Protein AF-A0A173L2D8-F1 (afdb_monomer_lite)

pLDDT: mean 78.81, std 15.19, range [33.94, 93.06]

Structure (mmCIF, N/CA/C/O backbone):
data_AF-A0A173L2D8-F1
#
_entry.id   AF-A0A173L2D8-F1
#
loop_
_atom_site.group_PDB
_atom_site.id
_atom_site.type_symbol
_atom_site.label_atom_id
_atom_site.label_alt_id
_atom_site.label_comp_id
_atom_site.label_asym_id
_atom_site.label_entity_id
_atom_site.label_seq_id
_atom_site.pdbx_PDB_ins_code
_atom_site.Cartn_x
_atom_site.Cartn_y
_atom_site.Cartn_z
_atom_site.occupancy
_atom_site.B_iso_or_equiv
_atom_site.auth_seq_id
_atom_site.auth_comp_id
_atom_site.auth_asym_id
_atom_site.auth_atom_id
_atom_site.pdbx_PDB_model_num
ATOM 1 N N . MET A 1 1 ? 21.692 -17.581 -14.992 1.00 42.75 1 MET A N 1
ATOM 2 C CA . MET A 1 1 ? 20.436 -17.012 -14.462 1.00 42.75 1 MET A CA 1
ATOM 3 C C . MET A 1 1 ? 20.805 -15.712 -13.768 1.00 42.75 1 MET A C 1
ATOM 5 O O . MET A 1 1 ? 21.627 -15.760 -12.863 1.00 42.75 1 MET A O 1
ATOM 9 N N . GLN A 1 2 ? 20.341 -14.570 -14.277 1.00 50.81 2 GLN A N 1
ATOM 10 C CA . GLN A 1 2 ? 20.675 -13.243 -13.743 1.00 50.81 2 GLN A CA 1
ATOM 11 C C . GLN A 1 2 ? 20.019 -13.038 -12.375 1.00 50.81 2 GLN A C 1
ATOM 13 O O . GLN A 1 2 ? 18.835 -13.318 -12.206 1.00 50.81 2 GLN A O 1
ATOM 18 N N . VAL A 1 3 ? 20.805 -12.557 -11.413 1.00 58.78 3 VAL A N 1
ATOM 19 C CA . VAL A 1 3 ? 20.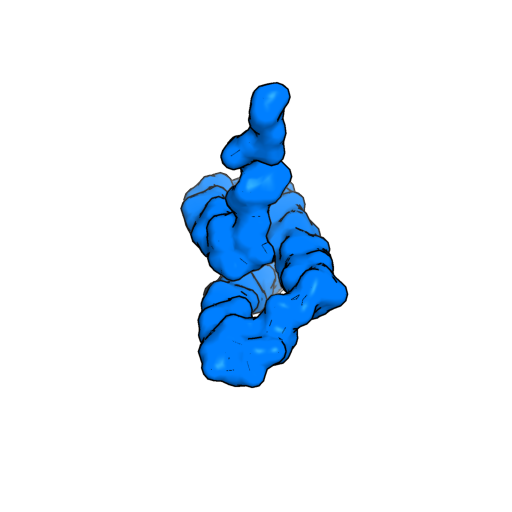387 -12.314 -10.024 1.00 58.78 3 VAL A CA 1
ATOM 20 C C . VAL A 1 3 ? 19.253 -11.280 -9.947 1.00 58.78 3 VAL A C 1
ATOM 22 O O . VAL A 1 3 ? 18.355 -11.446 -9.130 1.00 58.78 3 VAL A O 1
ATOM 25 N N . GLU A 1 4 ? 19.229 -10.289 -10.847 1.00 59.41 4 GLU A N 1
ATOM 26 C CA . GLU A 1 4 ? 18.151 -9.286 -10.951 1.00 59.41 4 GLU A CA 1
ATOM 27 C C . GLU A 1 4 ? 16.767 -9.925 -11.129 1.00 59.41 4 GLU A C 1
ATOM 29 O O . GLU A 1 4 ? 15.850 -9.623 -10.373 1.00 59.41 4 GLU A O 1
ATOM 34 N N . SER A 1 5 ? 16.640 -10.917 -12.016 1.00 63.28 5 SER A N 1
ATOM 35 C CA . SER A 1 5 ? 15.361 -11.601 -12.247 1.00 63.28 5 SER A CA 1
ATOM 36 C C . SER A 1 5 ? 14.859 -12.370 -11.016 1.00 63.28 5 SER A C 1
ATOM 38 O O . SER A 1 5 ? 13.653 -12.473 -10.806 1.00 63.28 5 SER A O 1
ATOM 40 N N . GLN A 1 6 ? 15.750 -12.905 -10.170 1.00 66.75 6 GLN A N 1
ATOM 41 C CA . GLN A 1 6 ? 15.326 -13.546 -8.917 1.00 66.75 6 GLN A CA 1
ATOM 42 C C . GLN A 1 6 ? 14.875 -12.524 -7.873 1.00 66.75 6 GLN A C 1
ATOM 44 O O . GLN A 1 6 ? 13.870 -12.755 -7.201 1.00 66.75 6 GLN A O 1
ATOM 49 N N . THR A 1 7 ? 15.590 -11.404 -7.751 1.00 70.44 7 THR A N 1
ATOM 50 C CA . THR A 1 7 ? 15.226 -10.309 -6.843 1.00 70.44 7 THR A CA 1
ATOM 51 C C . THR A 1 7 ? 13.843 -9.750 -7.181 1.00 70.44 7 THR A C 1
ATOM 53 O O . THR A 1 7 ? 13.029 -9.564 -6.277 1.00 70.44 7 THR A O 1
ATOM 56 N N . ASP A 1 8 ? 13.528 -9.602 -8.469 1.00 76.19 8 ASP A N 1
ATOM 57 C CA . ASP A 1 8 ? 12.221 -9.125 -8.936 1.00 76.19 8 ASP A CA 1
ATOM 58 C C . ASP A 1 8 ? 11.083 -10.097 -8.594 1.00 76.19 8 ASP A C 1
ATOM 60 O O . ASP A 1 8 ? 10.029 -9.689 -8.101 1.00 76.19 8 ASP A O 1
ATOM 64 N N . HIS A 1 9 ? 11.296 -11.406 -8.773 1.00 77.38 9 HIS A N 1
ATOM 65 C CA . HIS A 1 9 ? 10.307 -12.416 -8.377 1.00 77.38 9 HIS A CA 1
ATOM 66 C C . HIS A 1 9 ? 10.050 -12.423 -6.867 1.00 77.38 9 HIS A C 1
ATOM 68 O O . HIS A 1 9 ? 8.903 -12.561 -6.436 1.00 77.38 9 HIS A O 1
ATOM 74 N N . ILE A 1 10 ? 11.096 -12.259 -6.053 1.00 77.56 10 ILE A N 1
ATOM 75 C CA . ILE A 1 10 ? 10.962 -12.190 -4.592 1.00 77.56 10 ILE A CA 1
ATOM 76 C C . ILE A 1 10 ? 10.194 -10.925 -4.187 1.00 77.56 10 ILE A C 1
ATOM 78 O O . ILE A 1 10 ? 9.302 -11.005 -3.341 1.00 77.56 10 ILE A O 1
ATOM 82 N N . ALA A 1 11 ? 10.485 -9.785 -4.816 1.00 77.69 11 ALA A N 1
ATOM 83 C CA . ALA A 1 11 ? 9.771 -8.529 -4.604 1.00 77.69 11 ALA A CA 1
ATOM 84 C C . ALA A 1 11 ? 8.271 -8.651 -4.932 1.00 77.69 11 ALA A C 1
ATOM 86 O O . ALA A 1 11 ? 7.426 -8.280 -4.114 1.00 77.69 11 ALA A O 1
ATOM 87 N N . MET A 1 12 ? 7.924 -9.253 -6.073 1.00 78.69 12 MET A N 1
ATOM 88 C CA . MET A 1 12 ? 6.527 -9.493 -6.460 1.00 78.69 12 MET A CA 1
ATOM 89 C C . MET A 1 12 ? 5.798 -10.439 -5.496 1.00 78.69 12 MET A C 1
ATOM 91 O O . MET A 1 12 ? 4.661 -10.173 -5.096 1.00 78.69 12 MET A O 1
ATOM 95 N N . LEU A 1 13 ? 6.447 -11.532 -5.081 1.00 80.06 13 LEU A N 1
ATOM 96 C CA . LEU A 1 13 ? 5.887 -12.453 -4.088 1.00 80.06 13 LEU A CA 1
ATOM 97 C C . LEU A 1 13 ? 5.652 -11.753 -2.745 1.00 80.06 13 LEU A C 1
ATOM 99 O O . LEU A 1 13 ? 4.590 -11.925 -2.143 1.00 80.06 13 LEU A O 1
ATOM 103 N N . ALA A 1 14 ? 6.599 -10.924 -2.299 1.00 80.44 14 ALA A N 1
ATOM 104 C CA . ALA A 1 14 ? 6.460 -10.139 -1.079 1.00 80.44 14 ALA A CA 1
ATOM 105 C C . ALA A 1 14 ? 5.247 -9.195 -1.144 1.00 80.44 14 ALA A C 1
ATOM 107 O O . ALA A 1 14 ? 4.473 -9.146 -0.189 1.00 80.44 14 ALA A O 1
ATOM 108 N N . LEU A 1 15 ? 5.013 -8.525 -2.278 1.00 81.69 15 LEU A N 1
ATOM 109 C CA . LEU A 1 15 ? 3.839 -7.666 -2.492 1.00 81.69 15 LEU A CA 1
ATOM 110 C C . LEU A 1 15 ? 2.512 -8.413 -2.367 1.00 81.69 15 LEU A C 1
ATOM 112 O O . LEU A 1 15 ? 1.605 -7.967 -1.661 1.00 81.69 15 LEU A O 1
ATOM 116 N N . MET A 1 16 ? 2.399 -9.565 -3.032 1.00 83.00 16 MET A N 1
ATOM 117 C CA . MET A 1 16 ? 1.188 -10.385 -2.959 1.00 83.00 16 MET A CA 1
ATOM 118 C C . MET A 1 16 ? 0.911 -10.836 -1.520 1.00 83.00 16 MET A C 1
ATOM 120 O O . MET A 1 16 ? -0.238 -10.813 -1.071 1.00 83.00 16 MET A O 1
ATOM 124 N N . MET A 1 17 ? 1.959 -11.184 -0.766 1.00 85.12 17 MET A N 1
ATOM 125 C CA . MET A 1 17 ? 1.822 -11.534 0.648 1.00 85.12 17 MET A CA 1
ATOM 126 C C . MET A 1 17 ? 1.432 -10.339 1.522 1.00 85.12 17 MET A C 1
ATOM 128 O O . MET A 1 17 ? 0.619 -10.515 2.428 1.00 85.12 17 MET A O 1
ATOM 132 N N . VAL A 1 18 ? 1.949 -9.134 1.254 1.00 87.62 18 VAL A N 1
ATOM 133 C CA . VAL A 1 18 ? 1.597 -7.914 2.005 1.00 87.62 18 VAL A CA 1
ATOM 134 C C . VAL A 1 18 ? 0.095 -7.643 1.931 1.00 87.62 18 VAL A C 1
ATOM 136 O O . VAL A 1 18 ? -0.529 -7.421 2.966 1.00 87.62 18 VAL A O 1
ATOM 139 N N . GLY A 1 19 ? -0.523 -7.757 0.751 1.00 86.44 19 GLY A N 1
ATOM 140 C CA . GLY A 1 19 ? -1.975 -7.585 0.609 1.00 86.44 19 GLY A CA 1
ATOM 141 C C . GLY A 1 19 ? -2.795 -8.585 1.439 1.00 86.44 19 GLY A C 1
ATOM 142 O O . GLY A 1 19 ? -3.817 -8.227 2.031 1.00 86.44 19 GLY A O 1
ATOM 143 N N . VAL A 1 20 ? -2.340 -9.840 1.528 1.00 88.19 20 VAL A N 1
ATOM 144 C CA . VAL A 1 20 ? -2.972 -10.868 2.375 1.00 88.19 20 VAL A CA 1
ATOM 145 C C . VAL A 1 20 ? -2.746 -10.574 3.858 1.00 88.19 20 VAL A C 1
ATOM 147 O O . VAL A 1 20 ? -3.678 -10.700 4.655 1.00 88.19 20 VAL A O 1
ATOM 150 N N . LEU A 1 21 ? -1.533 -10.164 4.228 1.00 89.31 21 LEU A N 1
ATOM 151 C CA . LEU A 1 21 ? -1.153 -9.849 5.600 1.00 89.31 21 LEU A CA 1
ATOM 152 C C . LEU A 1 21 ? -1.964 -8.671 6.147 1.00 89.31 21 LEU A C 1
ATOM 154 O O . LEU A 1 21 ? -2.491 -8.783 7.248 1.00 89.31 21 LEU A O 1
ATOM 158 N N . ILE A 1 22 ? -2.147 -7.604 5.361 1.00 88.88 22 ILE A N 1
ATOM 159 C CA . ILE A 1 22 ? -2.983 -6.450 5.733 1.00 88.88 22 ILE A CA 1
ATOM 160 C C . ILE A 1 22 ? -4.395 -6.913 6.094 1.00 88.88 22 ILE A C 1
ATOM 162 O O . ILE A 1 22 ? -4.868 -6.640 7.193 1.00 88.88 22 ILE A O 1
ATOM 166 N N . LYS A 1 23 ? -5.039 -7.695 5.216 1.00 87.75 23 LYS A N 1
ATOM 167 C CA . LYS A 1 23 ? -6.391 -8.224 5.466 1.00 87.75 23 LYS A CA 1
ATOM 168 C C . LYS A 1 23 ? -6.457 -9.107 6.710 1.00 87.75 23 LYS A C 1
ATOM 170 O O . LYS A 1 23 ? -7.456 -9.093 7.423 1.00 87.75 23 LYS A O 1
ATOM 175 N N . ARG A 1 24 ? -5.422 -9.915 6.960 1.00 90.94 24 ARG A N 1
ATOM 176 C CA . ARG A 1 24 ? -5.369 -10.795 8.135 1.00 90.94 24 ARG A CA 1
ATOM 177 C C . ARG A 1 24 ? -5.196 -10.008 9.425 1.00 90.94 24 ARG A C 1
ATOM 179 O O . ARG A 1 24 ? -5.905 -10.313 10.376 1.00 90.94 24 ARG A O 1
ATOM 186 N N . LEU A 1 25 ? -4.300 -9.024 9.443 1.00 90.06 25 LEU A N 1
ATOM 187 C CA . LEU A 1 25 ? -4.054 -8.164 10.601 1.00 90.06 25 LEU A CA 1
ATOM 188 C C . LEU A 1 25 ? -5.276 -7.307 10.928 1.00 90.06 25 LEU A C 1
ATOM 190 O O . LEU A 1 25 ? -5.643 -7.204 12.094 1.00 90.06 25 LEU A O 1
ATOM 194 N N . ASP A 1 26 ? -5.939 -6.763 9.908 1.00 88.31 26 ASP A N 1
ATOM 195 C CA . ASP A 1 26 ? -7.183 -6.008 10.070 1.00 88.31 26 ASP A CA 1
ATOM 196 C C . ASP A 1 26 ? -8.288 -6.879 10.690 1.00 88.31 26 ASP A C 1
ATOM 198 O O . ASP A 1 26 ? -8.897 -6.509 11.692 1.00 88.31 26 ASP A O 1
ATOM 202 N N . ALA A 1 27 ? -8.456 -8.110 10.192 1.00 90.06 27 ALA A N 1
ATOM 203 C CA . ALA A 1 27 ? -9.461 -9.046 10.698 1.00 90.06 27 ALA A CA 1
ATOM 204 C C . ALA A 1 27 ? -9.270 -9.451 12.172 1.00 90.06 27 ALA A C 1
ATOM 206 O O . ALA A 1 27 ? -10.237 -9.849 12.820 1.00 90.06 27 ALA A O 1
ATOM 207 N N . VAL A 1 28 ? -8.044 -9.378 12.703 1.00 93.06 28 VAL A N 1
ATOM 208 C CA . VAL A 1 28 ? -7.746 -9.671 14.117 1.00 93.06 28 VAL A CA 1
ATOM 209 C C . VAL A 1 28 ? -7.524 -8.408 14.958 1.00 93.06 28 VAL A C 1
ATOM 211 O O . VAL A 1 28 ? -7.144 -8.519 16.122 1.00 93.06 28 VAL A O 1
ATOM 214 N N . GLY A 1 29 ? -7.741 -7.215 14.392 1.00 88.06 29 GLY A N 1
ATOM 215 C CA . GLY A 1 29 ? -7.540 -5.937 15.083 1.00 88.06 29 GLY A CA 1
ATOM 216 C C . GLY A 1 29 ? -6.078 -5.623 15.423 1.00 88.06 29 GLY A C 1
ATOM 217 O O . GLY A 1 29 ? -5.819 -4.860 16.349 1.00 88.06 29 GLY A O 1
ATOM 218 N N . GLN A 1 30 ? -5.119 -6.216 14.705 1.00 89.94 30 GLN A N 1
ATOM 219 C CA . GLN A 1 30 ? -3.672 -6.015 14.885 1.00 89.94 30 GLN A CA 1
ATOM 220 C C . GLN A 1 30 ? -3.059 -5.072 13.841 1.00 89.94 30 GLN A C 1
ATOM 222 O O . GLN A 1 30 ? -1.841 -4.970 13.731 1.00 89.94 30 GLN A O 1
ATOM 227 N N . LEU A 1 31 ? -3.886 -4.392 13.047 1.00 90.06 31 LEU A N 1
ATOM 228 C CA . LEU A 1 31 ? -3.431 -3.379 12.100 1.00 90.06 31 LEU A CA 1
ATOM 229 C C . LEU A 1 31 ? -3.392 -1.996 12.774 1.00 90.06 31 LEU A C 1
ATOM 231 O O . LEU A 1 31 ? -4.171 -1.103 12.439 1.00 90.06 31 LEU A O 1
ATOM 235 N N . ASP A 1 32 ? -2.504 -1.833 13.756 1.00 88.94 32 ASP A N 1
ATOM 236 C CA . ASP A 1 32 ? -2.242 -0.540 14.398 1.00 88.94 32 ASP A CA 1
ATOM 237 C C . ASP A 1 32 ? -1.447 0.409 13.481 1.00 88.94 32 ASP A C 1
ATOM 239 O O . ASP A 1 32 ? -0.879 0.000 12.464 1.00 88.94 32 ASP A O 1
ATOM 243 N N . ASP A 1 33 ? -1.381 1.689 13.845 1.00 87.56 33 ASP A N 1
ATOM 244 C CA . ASP A 1 33 ? -0.737 2.724 13.028 1.00 87.56 33 ASP A CA 1
ATOM 245 C C . ASP A 1 33 ? 0.773 2.501 12.840 1.00 87.56 33 ASP A C 1
ATOM 247 O O . ASP A 1 33 ? 1.320 2.802 11.777 1.00 87.56 33 ASP A O 1
ATOM 251 N N . GLY A 1 34 ? 1.455 1.918 13.831 1.00 89.25 34 GLY A N 1
ATOM 252 C CA . GLY A 1 34 ? 2.862 1.541 13.722 1.00 89.25 34 GLY A CA 1
ATOM 253 C C . GLY A 1 34 ? 3.058 0.423 12.704 1.00 89.25 34 GLY A C 1
ATOM 254 O O . GLY A 1 34 ? 3.944 0.500 11.848 1.00 89.25 34 GLY A O 1
ATOM 255 N N . THR A 1 35 ? 2.187 -0.582 12.747 1.00 89.25 35 THR A N 1
ATOM 256 C CA . THR A 1 35 ? 2.181 -1.682 11.780 1.00 89.25 35 THR A CA 1
ATOM 257 C C . THR A 1 35 ? 1.854 -1.187 10.367 1.00 89.25 35 THR A C 1
ATOM 259 O O . THR A 1 35 ? 2.569 -1.529 9.421 1.00 89.25 35 THR A O 1
ATOM 262 N N . LYS A 1 36 ? 0.855 -0.306 10.206 1.00 89.56 36 LYS A N 1
ATOM 263 C CA . LYS A 1 36 ? 0.539 0.341 8.918 1.00 89.56 36 LYS A CA 1
ATOM 264 C C . LYS A 1 36 ? 1.732 1.108 8.356 1.00 89.56 36 LYS A C 1
ATOM 266 O O . LYS A 1 36 ? 2.043 0.966 7.176 1.00 89.56 36 LYS A O 1
ATOM 271 N N . HIS A 1 37 ? 2.439 1.864 9.198 1.00 89.25 37 HIS A N 1
ATOM 272 C CA . HIS A 1 37 ? 3.620 2.628 8.787 1.00 89.25 37 HIS A CA 1
ATOM 273 C C . HIS A 1 37 ? 4.743 1.735 8.252 1.00 89.25 37 HIS A C 1
ATOM 275 O O . HIS A 1 37 ? 5.357 2.044 7.231 1.00 89.25 37 HIS A O 1
ATOM 281 N N . GLN A 1 38 ? 5.007 0.601 8.908 1.00 88.88 38 GLN A N 1
ATOM 282 C CA . GLN A 1 38 ? 6.019 -0.352 8.437 1.00 88.88 38 GLN A CA 1
ATOM 283 C C . GLN A 1 38 ? 5.612 -1.017 7.119 1.00 88.88 38 GLN A C 1
ATOM 285 O O . GLN A 1 38 ? 6.440 -1.150 6.217 1.00 88.88 38 GLN A O 1
ATOM 290 N N . LEU A 1 39 ? 4.337 -1.386 6.976 1.00 89.00 39 LEU A N 1
ATOM 291 C CA . LEU A 1 39 ? 3.816 -1.961 5.735 1.00 89.00 39 LEU A CA 1
ATOM 292 C C . LEU A 1 39 ? 3.857 -0.954 4.583 1.00 89.00 39 LEU A C 1
ATOM 294 O O . LEU A 1 39 ? 4.223 -1.326 3.470 1.00 89.00 39 LEU A O 1
ATOM 298 N N . HIS A 1 40 ? 3.576 0.322 4.850 1.00 89.06 40 HIS A N 1
ATOM 299 C CA . HIS A 1 40 ? 3.672 1.372 3.841 1.00 89.06 40 HIS A CA 1
ATOM 300 C C . HIS A 1 40 ? 5.125 1.615 3.411 1.00 89.06 40 HIS A C 1
ATOM 302 O O . HIS A 1 40 ? 5.407 1.698 2.220 1.00 89.06 40 HIS A O 1
ATOM 308 N N . LYS A 1 41 ? 6.081 1.633 4.352 1.00 88.94 41 LYS A N 1
ATOM 309 C CA . LYS A 1 41 ? 7.517 1.706 4.024 1.00 88.94 41 LYS A CA 1
ATOM 310 C C . LYS A 1 41 ? 7.975 0.547 3.144 1.00 88.94 41 LYS A C 1
ATOM 312 O O . LYS A 1 41 ? 8.709 0.775 2.186 1.00 88.94 41 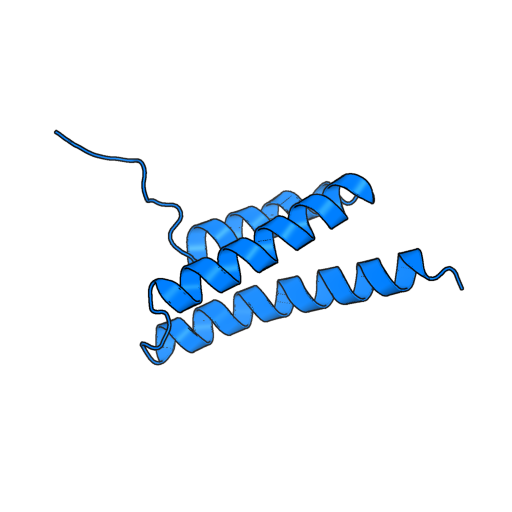LYS A O 1
ATOM 317 N N . LEU A 1 42 ? 7.548 -0.675 3.465 1.00 88.12 42 LEU A N 1
ATOM 318 C CA . LEU A 1 42 ? 7.856 -1.854 2.660 1.00 88.12 42 LEU A CA 1
ATOM 319 C C . LEU A 1 42 ? 7.265 -1.719 1.252 1.00 88.12 42 LEU A C 1
ATOM 321 O O . LEU A 1 42 ? 7.993 -1.879 0.277 1.00 88.12 42 LEU A O 1
ATOM 325 N N . ALA A 1 43 ? 5.979 -1.375 1.141 1.00 87.56 43 ALA A N 1
ATOM 326 C CA . ALA A 1 43 ? 5.314 -1.182 -0.144 1.00 87.56 43 ALA A CA 1
ATOM 327 C C . ALA A 1 43 ? 6.017 -0.111 -0.994 1.00 87.56 43 ALA A C 1
ATOM 329 O O . ALA A 1 43 ? 6.316 -0.361 -2.157 1.00 87.56 43 ALA A O 1
ATOM 330 N N . SER A 1 44 ? 6.376 1.031 -0.403 1.00 88.44 44 SER A N 1
ATOM 331 C CA . SER A 1 44 ? 7.099 2.108 -1.089 1.00 88.44 44 SER A CA 1
ATOM 332 C C . SER A 1 44 ? 8.501 1.697 -1.542 1.00 88.44 44 SER A C 1
ATOM 334 O O . SER A 1 44 ? 8.897 2.014 -2.660 1.00 88.44 44 SER A O 1
ATOM 336 N N . ALA A 1 45 ? 9.253 0.959 -0.718 1.00 87.31 45 ALA A N 1
ATOM 337 C CA . ALA A 1 45 ? 10.577 0.468 -1.102 1.00 87.31 45 ALA A CA 1
ATOM 338 C C . ALA A 1 45 ? 10.502 -0.489 -2.300 1.00 87.31 45 ALA A C 1
ATOM 340 O O . ALA A 1 45 ? 11.326 -0.411 -3.211 1.00 87.31 45 ALA A O 1
ATOM 341 N N . VAL A 1 46 ? 9.491 -1.361 -2.323 1.00 85.31 46 VAL A N 1
ATOM 342 C CA . VAL A 1 46 ? 9.305 -2.280 -3.447 1.00 85.31 46 VAL A CA 1
ATOM 343 C C . VAL A 1 46 ? 8.734 -1.568 -4.678 1.00 85.31 46 VAL A C 1
ATOM 345 O O . VAL A 1 46 ? 9.101 -1.939 -5.788 1.00 85.31 46 VAL A O 1
ATOM 348 N N . ARG A 1 47 ? 7.924 -0.510 -4.514 1.00 87.56 47 ARG A N 1
ATOM 349 C CA . ARG A 1 47 ? 7.461 0.355 -5.619 1.00 87.56 47 ARG A CA 1
ATOM 350 C C . ARG A 1 47 ? 8.641 0.978 -6.355 1.00 87.56 47 ARG A C 1
ATOM 352 O O . ARG A 1 47 ? 8.750 0.813 -7.562 1.00 87.56 47 ARG A O 1
ATOM 359 N N . ILE A 1 48 ? 9.577 1.575 -5.618 1.00 87.25 48 ILE A N 1
ATOM 360 C CA . ILE A 1 48 ? 10.800 2.158 -6.192 1.00 87.25 48 ILE A CA 1
ATOM 361 C C . ILE A 1 48 ? 11.637 1.089 -6.911 1.00 87.25 48 ILE A C 1
ATOM 363 O O . ILE A 1 48 ? 12.164 1.333 -7.993 1.00 87.25 48 ILE A O 1
ATOM 367 N N . HIS A 1 49 ? 11.769 -0.109 -6.329 1.00 84.56 49 HIS A N 1
ATOM 368 C CA . HIS A 1 49 ? 12.479 -1.217 -6.981 1.00 84.56 49 HIS A CA 1
ATOM 369 C C . HIS A 1 49 ? 11.798 -1.643 -8.291 1.00 84.56 49 HIS A C 1
ATOM 371 O O . HIS A 1 49 ? 12.474 -1.807 -9.301 1.00 84.56 49 HIS A O 1
ATOM 377 N N . ALA A 1 50 ? 10.470 -1.776 -8.285 1.00 84.12 50 ALA A N 1
ATOM 378 C CA . ALA A 1 50 ? 9.679 -2.152 -9.453 1.00 84.12 50 ALA A CA 1
ATOM 379 C C . ALA A 1 50 ? 9.775 -1.117 -10.586 1.00 84.12 50 ALA A C 1
ATOM 381 O O . ALA A 1 50 ? 10.013 -1.500 -11.729 1.00 84.12 50 ALA A O 1
ATOM 382 N N . GLU A 1 51 ? 9.661 0.175 -10.266 1.00 85.19 51 GLU A N 1
ATOM 383 C CA . GLU A 1 51 ? 9.815 1.278 -11.227 1.00 85.19 51 GLU A CA 1
ATOM 384 C C . GLU A 1 51 ? 11.212 1.271 -11.867 1.00 85.19 51 GLU A C 1
ATOM 386 O O . GLU A 1 51 ? 11.347 1.363 -13.085 1.00 85.19 51 GLU A O 1
ATOM 391 N N . ASN A 1 52 ? 12.265 1.069 -11.067 1.00 85.06 52 ASN A N 1
ATOM 392 C CA . ASN A 1 52 ? 13.639 0.990 -11.577 1.00 85.06 52 ASN A CA 1
ATOM 393 C C . ASN A 1 52 ? 13.886 -0.240 -12.466 1.00 85.06 52 ASN A C 1
ATOM 395 O O . ASN A 1 52 ? 14.754 -0.200 -13.337 1.00 85.06 52 ASN A O 1
ATOM 399 N N . ALA A 1 53 ? 13.145 -1.325 -12.242 1.00 83.75 53 ALA A N 1
ATOM 400 C CA . ALA A 1 53 ? 13.219 -2.553 -13.028 1.00 83.75 53 ALA A CA 1
ATOM 401 C C . ALA A 1 53 ? 12.274 -2.556 -14.251 1.00 83.75 53 ALA A C 1
ATOM 403 O O . ALA A 1 53 ? 12.309 -3.498 -15.043 1.00 83.75 53 ALA A O 1
ATOM 404 N N . GLY A 1 54 ? 11.469 -1.500 -14.443 1.00 83.81 54 GLY A N 1
ATOM 405 C CA . GLY A 1 54 ? 10.549 -1.354 -15.578 1.00 83.81 54 GLY A CA 1
ATOM 406 C C . GLY A 1 54 ? 9.235 -2.132 -15.447 1.00 83.81 54 GLY A C 1
ATOM 407 O O . GLY A 1 54 ? 8.600 -2.426 -16.459 1.00 83.81 54 GLY A O 1
ATOM 408 N N . HIS A 1 55 ? 8.823 -2.478 -14.223 1.00 81.19 55 HIS A N 1
ATOM 409 C CA . HIS A 1 55 ? 7.576 -3.203 -13.935 1.00 81.19 55 HIS A CA 1
ATOM 410 C C . HIS A 1 55 ? 6.403 -2.237 -13.685 1.00 81.19 55 HIS A C 1
ATOM 412 O O . HIS A 1 55 ? 5.796 -2.222 -12.609 1.00 81.19 55 HIS A O 1
ATOM 418 N N . ASP A 1 56 ? 6.098 -1.394 -14.675 1.00 76.81 56 ASP A N 1
ATOM 419 C CA . ASP A 1 56 ? 5.065 -0.343 -14.586 1.00 76.81 56 ASP A CA 1
ATOM 420 C C . ASP A 1 56 ? 3.642 -0.901 -14.389 1.00 76.81 56 ASP A C 1
ATOM 422 O O . ASP A 1 56 ? 2.741 -0.230 -13.880 1.00 76.81 56 ASP A O 1
ATOM 426 N N . ASP A 1 57 ? 3.412 -2.154 -14.771 1.00 80.81 57 ASP A N 1
ATOM 427 C CA . ASP A 1 57 ? 2.142 -2.866 -14.629 1.00 80.81 57 ASP A CA 1
ATOM 428 C C . ASP A 1 57 ? 1.762 -3.139 -13.163 1.00 80.81 57 ASP A C 1
ATOM 430 O O . ASP A 1 57 ? 0.582 -3.318 -12.847 1.00 80.81 57 ASP A O 1
ATOM 434 N N . LEU A 1 58 ? 2.728 -3.080 -12.241 1.00 81.69 58 LEU A N 1
ATOM 435 C CA . LEU A 1 58 ? 2.505 -3.313 -10.814 1.00 81.69 58 LEU A CA 1
ATOM 436 C C . LEU A 1 58 ? 1.853 -2.127 -10.080 1.00 81.69 58 LEU A C 1
ATOM 438 O O . LEU A 1 58 ? 1.446 -2.292 -8.928 1.00 81.69 58 LEU A O 1
ATOM 442 N N . HIS A 1 59 ? 1.687 -0.956 -10.712 1.00 82.38 59 HIS A N 1
ATOM 443 C CA . HIS A 1 59 ? 1.110 0.239 -10.068 1.00 82.38 59 HIS A CA 1
ATOM 444 C C . HIS A 1 59 ? -0.260 -0.025 -9.410 1.00 82.38 59 HIS A C 1
ATOM 446 O O . HIS A 1 59 ? -0.488 0.388 -8.274 1.00 82.38 59 HIS A O 1
ATOM 452 N N . ILE A 1 60 ? -1.130 -0.814 -10.057 1.00 84.56 60 ILE A N 1
ATOM 453 C CA . ILE A 1 60 ? -2.459 -1.179 -9.530 1.00 84.56 60 ILE A CA 1
ATOM 454 C C . ILE A 1 60 ? -2.347 -1.942 -8.202 1.00 84.56 60 ILE A C 1
ATOM 456 O O . ILE A 1 60 ? -3.174 -1.769 -7.304 1.00 84.56 60 ILE A O 1
ATOM 460 N N . LEU A 1 61 ? -1.342 -2.812 -8.059 1.00 83.75 61 LEU A N 1
ATOM 461 C CA . LEU A 1 61 ? -1.125 -3.564 -6.821 1.00 83.75 61 LEU A CA 1
ATOM 462 C C . LEU A 1 61 ? -0.713 -2.634 -5.684 1.00 83.75 61 LEU A C 1
ATOM 464 O O . LEU A 1 61 ? -1.245 -2.762 -4.581 1.00 83.75 61 LEU A O 1
ATOM 468 N N . PHE A 1 62 ? 0.179 -1.683 -5.956 1.00 87.62 62 PHE A N 1
ATOM 469 C CA . PHE A 1 62 ? 0.586 -0.704 -4.956 1.00 87.62 62 PHE A CA 1
ATOM 470 C C . PHE A 1 62 ? -0.569 0.212 -4.539 1.00 87.62 62 PHE A C 1
ATOM 472 O O . PHE A 1 62 ? -0.772 0.411 -3.345 1.00 87.62 62 PHE A O 1
ATOM 479 N N . ASP A 1 63 ? -1.393 0.673 -5.480 1.00 87.00 63 ASP A N 1
ATOM 480 C CA . ASP A 1 63 ? -2.570 1.496 -5.172 1.00 87.00 63 ASP A CA 1
ATOM 481 C C . ASP A 1 63 ? -3.581 0.750 -4.292 1.00 87.00 63 ASP A C 1
ATOM 483 O O . ASP A 1 63 ? -4.181 1.317 -3.376 1.00 87.00 63 ASP A O 1
ATOM 487 N N . ASN A 1 64 ? -3.761 -0.549 -4.537 1.00 85.56 64 ASN A N 1
ATOM 488 C CA . ASN A 1 64 ? -4.611 -1.393 -3.702 1.00 85.56 64 ASN A CA 1
ATOM 489 C C . ASN A 1 64 ? -4.042 -1.571 -2.290 1.00 85.56 64 ASN A C 1
ATOM 491 O O . ASN A 1 64 ? -4.811 -1.594 -1.328 1.00 85.56 64 ASN A O 1
ATOM 495 N N . ILE A 1 65 ? -2.718 -1.687 -2.157 1.00 87.50 65 ILE A N 1
ATOM 496 C CA . ILE A 1 65 ? -2.046 -1.751 -0.855 1.00 87.50 65 ILE A CA 1
ATOM 497 C C . ILE A 1 65 ? -2.206 -0.426 -0.108 1.00 87.50 65 ILE A C 1
ATOM 499 O O . ILE A 1 65 ? -2.608 -0.444 1.052 1.00 87.50 65 ILE A O 1
ATOM 503 N N . ASP A 1 66 ? -1.981 0.709 -0.768 1.00 87.38 66 ASP A N 1
ATOM 504 C CA . ASP A 1 66 ? -2.117 2.036 -0.159 1.00 87.38 66 ASP A CA 1
ATOM 505 C C . ASP A 1 66 ? -3.558 2.285 0.319 1.00 87.38 66 ASP A C 1
ATOM 507 O O . ASP A 1 66 ? -3.781 2.730 1.448 1.00 87.38 66 ASP A O 1
ATOM 511 N N . ARG A 1 67 ? -4.563 1.898 -0.480 1.00 86.62 67 ARG A N 1
ATOM 512 C CA . ARG A 1 67 ? -5.977 1.937 -0.063 1.00 86.62 67 ARG A CA 1
ATOM 513 C C . ARG A 1 67 ? -6.257 1.031 1.131 1.00 86.62 67 ARG A C 1
ATOM 515 O O . ARG A 1 67 ? -6.956 1.449 2.049 1.00 86.62 67 ARG A O 1
ATOM 522 N N . ALA A 1 68 ? -5.722 -0.190 1.131 1.00 84.88 68 ALA A N 1
ATOM 523 C CA . ALA A 1 68 ? -5.917 -1.142 2.223 1.00 84.88 68 ALA A CA 1
ATOM 524 C C . ALA A 1 68 ? -5.233 -0.696 3.527 1.00 84.88 68 ALA A C 1
ATOM 526 O O . ALA A 1 68 ? -5.726 -0.994 4.611 1.00 84.88 68 ALA A O 1
ATOM 527 N N . LEU A 1 69 ? -4.124 0.039 3.431 1.00 84.56 69 LEU A N 1
ATOM 528 C CA . LEU A 1 69 ? -3.428 0.637 4.573 1.00 84.56 69 LEU A CA 1
ATOM 529 C C . LEU A 1 69 ? -4.070 1.941 5.058 1.00 84.56 69 LEU A C 1
ATOM 531 O O . LEU A 1 69 ? -3.750 2.404 6.153 1.00 84.56 69 LEU A O 1
ATOM 535 N N . GLY A 1 70 ? -5.004 2.506 4.293 1.00 77.06 70 GLY A N 1
ATOM 536 C CA . GLY A 1 70 ? -5.735 3.701 4.685 1.00 77.06 70 GLY A CA 1
ATOM 537 C C . GLY A 1 70 ? -5.082 5.008 4.247 1.00 77.06 70 GLY A C 1
ATOM 538 O O . GLY A 1 70 ? -5.280 6.022 4.914 1.00 77.06 70 GLY A O 1
ATOM 539 N N . ALA A 1 71 ? -4.413 5.047 3.088 1.00 55.94 71 ALA A N 1
ATOM 540 C CA . ALA A 1 71 ? -4.117 6.292 2.365 1.00 55.94 71 ALA A CA 1
ATOM 541 C C . ALA A 1 71 ? -5.399 6.975 1.812 1.00 55.94 71 ALA A C 1
ATOM 543 O O . ALA A 1 71 ? -5.442 7.466 0.689 1.00 55.94 71 ALA A O 1
ATOM 544 N N . ALA A 1 72 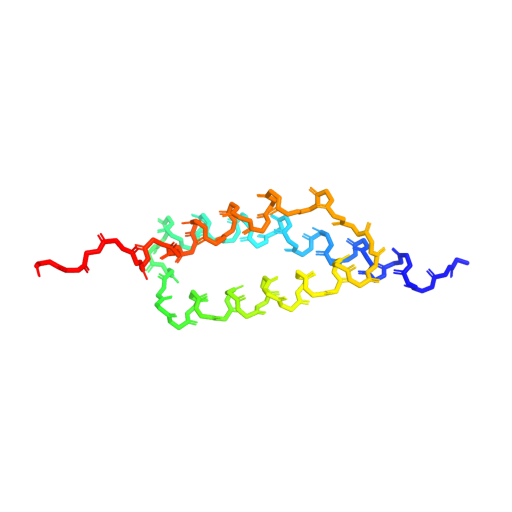? -6.462 7.004 2.621 1.00 47.09 72 ALA A N 1
ATOM 545 C CA . ALA A 1 72 ? -7.604 7.908 2.540 1.00 47.09 72 ALA A CA 1
ATOM 546 C C . ALA A 1 72 ? -7.447 9.068 3.547 1.00 47.09 72 ALA A C 1
ATOM 548 O O . ALA A 1 72 ? -8.426 9.691 3.949 1.00 47.09 72 ALA A O 1
ATOM 549 N N . SER A 1 73 ? -6.218 9.359 3.980 1.00 43.69 73 SER A N 1
ATOM 550 C CA . SER A 1 73 ? -5.905 10.518 4.814 1.00 43.69 73 SER A CA 1
ATOM 551 C C . SER A 1 73 ? -5.524 11.718 3.943 1.00 43.69 73 SER A C 1
ATOM 553 O O . SER A 1 73 ? -4.396 12.179 4.024 1.00 43.69 73 SER A O 1
ATOM 555 N N . GLU A 1 74 ? -6.450 12.184 3.097 1.00 43.12 74 GLU A N 1
ATOM 556 C CA . GLU A 1 74 ? -6.515 13.567 2.582 1.00 43.12 74 GLU A CA 1
ATOM 557 C C . GLU A 1 74 ? -7.829 13.790 1.800 1.00 43.12 74 GLU A C 1
ATOM 559 O O . GLU A 1 74 ? -7.865 13.967 0.587 1.00 43.12 74 GLU A O 1
ATOM 564 N N . ALA A 1 75 ? -8.958 13.751 2.514 1.00 38.62 75 ALA A N 1
ATOM 565 C CA . ALA A 1 75 ? -10.229 14.321 2.054 1.00 38.62 75 ALA A CA 1
ATOM 566 C C . ALA A 1 75 ? -11.105 14.734 3.253 1.00 38.62 75 ALA A C 1
ATOM 568 O O . ALA A 1 75 ? -12.141 14.125 3.501 1.00 38.62 75 ALA A O 1
ATOM 569 N N . ALA A 1 76 ? -10.638 15.723 4.025 1.00 33.94 76 ALA A N 1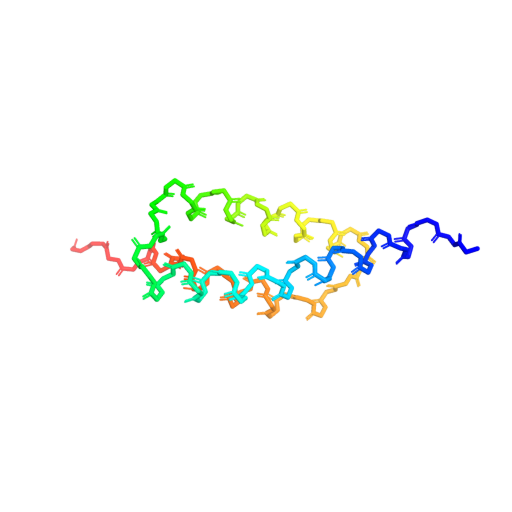
ATOM 570 C CA . ALA A 1 76 ? -11.402 16.718 4.806 1.00 33.94 76 ALA A CA 1
ATOM 571 C C . ALA A 1 76 ? -10.451 17.380 5.824 1.00 33.94 76 ALA A C 1
ATOM 573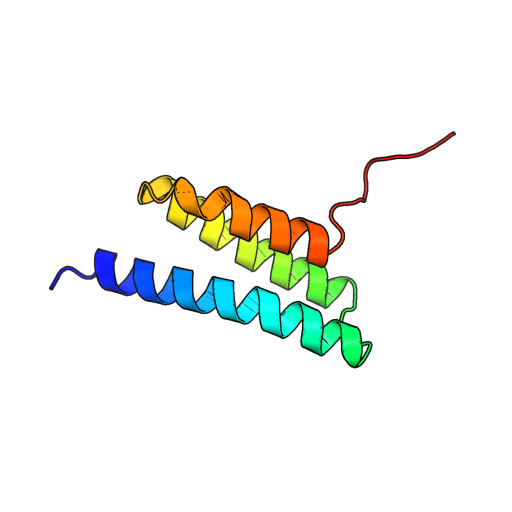 O O . ALA A 1 76 ? -9.739 16.674 6.539 1.00 33.94 76 ALA A O 1
ATOM 574 N N . PRO A 1 77 ? -10.440 18.721 5.906 1.00 42.81 77 PRO A N 1
ATOM 575 C CA . PRO A 1 77 ? -11.393 19.361 6.814 1.00 42.81 77 PRO A CA 1
ATOM 576 C C . PRO A 1 77 ? -12.097 20.606 6.243 1.00 42.81 77 PRO A C 1
ATOM 578 O O . PRO A 1 77 ? -11.510 21.354 5.470 1.00 42.81 77 PRO A O 1
ATOM 581 N N . GLY A 1 78 ? -13.355 20.760 6.687 1.00 36.53 78 GLY A N 1
ATOM 582 C CA . GLY A 1 78 ? -14.004 21.993 7.179 1.00 36.53 78 GLY A CA 1
ATOM 583 C C . GLY A 1 78 ? -13.804 23.298 6.431 1.00 36.53 78 GLY A C 1
ATOM 584 O O . GLY A 1 78 ? -12.730 23.903 6.626 1.00 36.53 78 GLY A O 1
#

Secondary structure (DSSP, 8-state):
-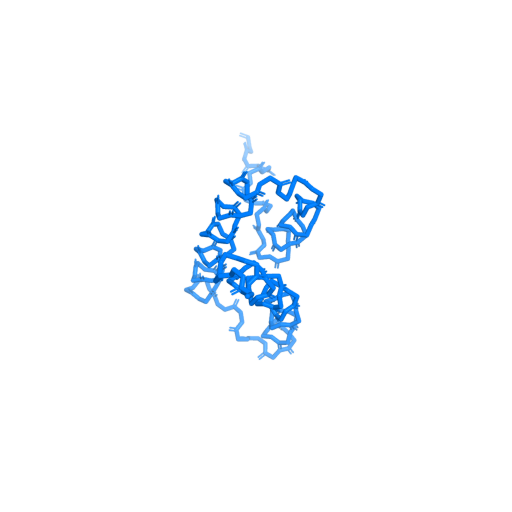-HHHHHHHHHHHHHHHHHHHHHHHHHTT---HHHHHHHHHHHHHHHHHHHHTT-GGGHHHHHHHHHHHT----S---

Foldseek 3Di:
DDPLVVVLVVLVVVLVVLLVVLVVCVVVVNLDPVNLVVSLVSLVVSVVSCVVVVVPVCVVSSVSSCVSSPVVPPDDDD

Sequence (78 aa):
MQVESQTDHIAMLALMMVGVLIKRLDAVGQLDDGTKHQLHKLASAVRIHAENAGHDDLHILFDNIDRALGAASEAAPG

Radius of gyration: 14.03 Å; chains: 1; bounding box: 35×39×31 Å